Protein AF-0000000075361541 (afdb_homodimer)

Nearest PDB structures (foldseek):
  1qh5-assembly1_B  TM=9.429E-01  e=2.839E-05  Homo sapiens
  8ewo-assembly2_B  TM=9.259E-01  e=8.026E-04  Pseudomonas aeruginosa PAO1
  1xm8-assembly2_B  TM=8.720E-01  e=9.411E-04  Arabidopsis thaliana
  6s0i-assembly1_A  TM=9.172E-01  e=4.769E-02  Escherichia coli K-12
  2qed-assembly1_A  TM=9.175E-01  e=5.591E-02  Salmonella enterica subsp. enterica serovar Typhimurium str. LT2

Structure (mmCIF, N/CA/C/O backbone):
data_AF-0000000075361541-model_v1
#
loop_
_entity.id
_entity.type
_entity.pdbx_description
1 polymer 'Hydroxyacylglutathione hydrolase C-terminal domain-containing protein'
#
loop_
_atom_site.group_PDB
_atom_site.id
_atom_site.type_symbol
_atom_site.label_atom_id
_atom_site.label_alt_id
_atom_site.label_comp_id
_atom_site.label_asym_id
_atom_site.label_entity_id
_atom_site.label_seq_id
_atom_site.pdbx_PDB_ins_code
_atom_site.Cartn_x
_atom_site.Cartn_y
_atom_site.Cartn_z
_atom_site.occupancy
_atom_site.B_iso_or_equiv
_atom_site.auth_seq_id
_atom_site.auth_comp_id
_atom_site.auth_asym_id
_atom_site.auth_atom_id
_atom_site.pdbx_PDB_model_num
ATOM 1 N N . TYR A 1 1 ? -6.121 11.266 4.266 1 70.38 1 TYR A N 1
ATOM 2 C CA . TYR A 1 1 ? -5.469 10.266 3.422 1 70.38 1 TYR A CA 1
ATOM 3 C C . TYR A 1 1 ? -5.551 8.883 4.051 1 70.38 1 TYR A C 1
ATOM 5 O O . TYR A 1 1 ? -6.059 7.945 3.432 1 70.38 1 TYR A O 1
ATOM 13 N N . THR A 1 2 ? -5.176 8.867 5.273 1 81.06 2 THR A N 1
ATOM 14 C CA . THR A 1 2 ? -5.215 7.578 5.949 1 81.06 2 THR A CA 1
ATOM 15 C C . THR A 1 2 ? -6.641 7.031 5.992 1 81.06 2 THR A C 1
ATOM 17 O O . THR A 1 2 ? -6.883 5.887 5.613 1 81.06 2 THR A O 1
ATOM 20 N N . VAL A 1 3 ? -7.535 7.996 6.176 1 87.06 3 VAL A N 1
ATOM 21 C CA . VAL A 1 3 ? -8.93 7.586 6.293 1 87.06 3 VAL A CA 1
ATOM 22 C C . VAL A 1 3 ? -9.438 7.07 4.949 1 87.06 3 VAL A C 1
ATOM 24 O O . VAL A 1 3 ? -10.078 6.02 4.883 1 87.06 3 VAL A O 1
ATOM 27 N N . LYS A 1 4 ? -9.133 7.805 3.91 1 86.56 4 LYS A N 1
ATOM 28 C CA . LYS A 1 4 ? -9.594 7.406 2.584 1 86.56 4 LYS A CA 1
ATOM 29 C C . LYS A 1 4 ? -9.062 6.027 2.209 1 86.56 4 LYS A C 1
ATOM 31 O O . LYS A 1 4 ? -9.789 5.203 1.648 1 86.56 4 LYS A O 1
ATOM 36 N N . ASN A 1 5 ? -7.754 5.773 2.484 1 87 5 ASN A N 1
ATOM 37 C CA . ASN A 1 5 ? -7.172 4.469 2.193 1 87 5 ASN A CA 1
ATOM 38 C C . ASN A 1 5 ? -7.84 3.363 3.004 1 87 5 ASN A C 1
ATOM 40 O O . ASN A 1 5 ? -8.047 2.256 2.502 1 87 5 ASN A O 1
ATOM 44 N N . LEU A 1 6 ? -8.102 3.67 4.191 1 92.5 6 LEU A N 1
ATOM 45 C CA . LEU A 1 6 ? -8.75 2.699 5.07 1 92.5 6 LEU A CA 1
ATOM 46 C C . LEU A 1 6 ? -10.188 2.436 4.625 1 92.5 6 LEU A C 1
ATOM 48 O O . LEU A 1 6 ? -10.664 1.302 4.703 1 92.5 6 LEU A O 1
ATOM 52 N N . LEU A 1 7 ? -10.828 3.48 4.148 1 93.69 7 LEU A N 1
ATOM 53 C CA . LEU A 1 7 ? -12.18 3.307 3.633 1 93.69 7 LEU A CA 1
ATOM 54 C C . LEU A 1 7 ? -12.188 2.393 2.412 1 93.69 7 LEU A C 1
ATOM 56 O O . LEU A 1 7 ? -13.039 1.508 2.297 1 93.69 7 LEU A O 1
ATOM 60 N N . PHE A 1 8 ? -11.32 2.557 1.569 1 94.12 8 PHE A N 1
ATOM 61 C CA . PHE A 1 8 ? -11.203 1.653 0.431 1 94.12 8 PHE A CA 1
ATOM 62 C C . PHE A 1 8 ? -10.953 0.224 0.897 1 94.12 8 PHE A C 1
ATOM 64 O O . PHE A 1 8 ? -11.602 -0.712 0.423 1 94.12 8 PHE A O 1
ATOM 71 N N . ALA A 1 9 ? -9.961 0.117 1.784 1 95.88 9 ALA A N 1
ATOM 72 C CA . ALA A 1 9 ? -9.617 -1.215 2.277 1 95.88 9 ALA A CA 1
ATOM 73 C C . ALA A 1 9 ? -10.844 -1.914 2.857 1 95.88 9 ALA A C 1
ATOM 75 O O . ALA A 1 9 ? -11.016 -3.123 2.686 1 95.88 9 ALA A O 1
ATOM 76 N N . LEU A 1 10 ? -11.688 -1.142 3.449 1 96.44 10 LEU A N 1
ATOM 77 C CA . LEU A 1 10 ? -12.883 -1.701 4.074 1 96.44 10 LEU A CA 1
ATOM 78 C C . LEU A 1 10 ? -13.867 -2.186 3.018 1 96.44 10 LEU A C 1
ATOM 80 O O . LEU A 1 10 ? -14.664 -3.092 3.275 1 96.44 10 LEU A O 1
ATOM 84 N N . THR A 1 11 ? -13.898 -1.588 1.846 1 96.62 11 THR A N 1
ATOM 85 C CA . THR A 1 11 ? -14.758 -2.082 0.776 1 96.62 11 THR A CA 1
ATOM 86 C C . THR A 1 11 ? -14.281 -3.447 0.287 1 96.62 11 THR A C 1
ATOM 88 O O . THR A 1 11 ? -15.078 -4.242 -0.218 1 96.62 11 THR A O 1
ATOM 91 N N . VAL A 1 12 ? -12.984 -3.717 0.442 1 96.94 12 VAL A N 1
ATOM 92 C CA . VAL A 1 12 ? -12.391 -4.98 0.018 1 96.94 12 VAL A CA 1
ATOM 93 C C . VAL A 1 12 ? -12.602 -6.039 1.102 1 96.94 12 VAL A C 1
ATOM 95 O O . VAL A 1 12 ? -12.945 -7.184 0.803 1 96.94 12 VAL A O 1
ATOM 98 N N . GLU A 1 13 ? -12.367 -5.594 2.311 1 97.19 13 GLU A N 1
ATOM 99 C CA . GLU A 1 13 ? -12.508 -6.48 3.461 1 97.19 13 GLU A CA 1
ATOM 100 C C . GLU A 1 13 ? -13.438 -5.883 4.512 1 97.19 13 GLU A C 1
ATOM 102 O O . GLU A 1 13 ? -13.008 -5.57 5.625 1 97.19 13 GLU A O 1
ATOM 107 N N . PRO A 1 14 ? -14.734 -5.863 4.324 1 95.94 14 PRO A N 1
ATOM 108 C CA . PRO A 1 14 ? -15.695 -5.184 5.195 1 95.94 14 PRO A CA 1
ATOM 109 C C . PRO A 1 14 ? -15.742 -5.781 6.602 1 95.94 14 PRO A C 1
ATOM 111 O O . PRO A 1 14 ? -16.078 -5.086 7.562 1 95.94 14 PRO A O 1
ATOM 114 N N . SER A 1 15 ? -15.32 -7.043 6.758 1 95.62 15 SER A N 1
ATOM 115 C CA . SER A 1 15 ? -15.438 -7.715 8.047 1 95.62 15 SER A CA 1
ATOM 116 C C . SER A 1 15 ? -14.109 -7.699 8.805 1 95.62 15 SER A C 1
ATOM 118 O O . SER A 1 15 ? -13.992 -8.297 9.875 1 95.62 15 SER A O 1
ATOM 120 N N . ASN A 1 16 ? -13.148 -7.094 8.219 1 96.5 16 ASN A N 1
ATOM 121 C CA . ASN A 1 16 ? -11.859 -7 8.891 1 96.5 16 ASN A CA 1
ATOM 122 C C . ASN A 1 16 ? -11.922 -6.07 10.102 1 96.5 16 ASN A C 1
ATOM 124 O O . ASN A 1 16 ? -11.906 -4.848 9.945 1 96.5 16 ASN A O 1
ATOM 128 N N . VAL A 1 17 ? -11.836 -6.633 11.289 1 96.31 17 VAL A N 1
ATOM 129 C CA . VAL A 1 17 ? -12.047 -5.91 12.539 1 96.31 17 VAL A CA 1
ATOM 130 C C . VAL A 1 17 ? -10.906 -4.918 12.75 1 96.31 17 VAL A C 1
ATOM 132 O O . VAL A 1 17 ? -11.125 -3.811 13.25 1 96.31 17 VAL A O 1
ATOM 135 N N . LYS A 1 18 ? -9.742 -5.367 12.406 1 95.56 18 LYS A N 1
ATOM 136 C CA . LYS A 1 18 ? -8.594 -4.48 12.562 1 95.56 18 LYS A CA 1
ATOM 137 C C . LYS A 1 18 ? -8.734 -3.24 11.688 1 95.56 18 LYS A C 1
ATOM 139 O O . LYS A 1 18 ? -8.375 -2.137 12.102 1 95.56 18 LYS A O 1
ATOM 144 N N . LEU A 1 19 ? -9.242 -3.4 10.492 1 95.25 19 LEU A N 1
ATOM 145 C CA . LEU A 1 19 ? -9.508 -2.291 9.578 1 95.25 19 LEU A CA 1
ATOM 146 C C . LEU A 1 19 ? -10.547 -1.342 10.164 1 95.25 19 LEU A C 1
ATOM 148 O O . LEU A 1 19 ? -10.383 -0.122 10.109 1 95.25 19 LEU A O 1
ATOM 152 N N . GLN A 1 20 ? -11.578 -1.889 10.719 1 96.75 20 GLN A N 1
ATOM 153 C CA . GLN A 1 20 ? -12.633 -1.083 11.32 1 96.75 20 GLN A CA 1
ATOM 154 C C . GLN A 1 20 ? -12.109 -0.262 12.492 1 96.75 20 GLN A C 1
ATOM 156 O O . GLN A 1 20 ? -12.414 0.925 12.617 1 96.75 20 GLN A O 1
ATOM 161 N N . GLN A 1 21 ? -11.352 -0.894 13.273 1 96.25 21 GLN A N 1
ATOM 162 C CA . GLN A 1 21 ? -10.773 -0.225 14.438 1 96.25 21 GL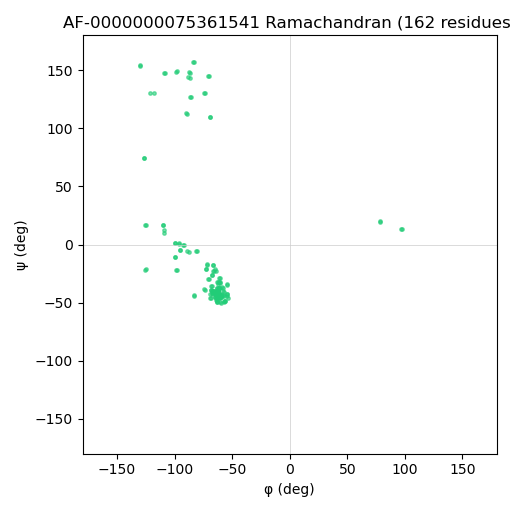N A CA 1
ATOM 163 C C . GLN A 1 21 ? -9.828 0.896 14.008 1 96.25 21 GLN A C 1
ATOM 165 O O . GLN A 1 21 ? -9.859 1.993 14.57 1 96.25 21 GLN A O 1
ATOM 170 N N . LYS A 1 22 ? -9 0.542 13.062 1 94.69 22 LYS A N 1
ATOM 171 C CA . LYS A 1 22 ? -8.047 1.545 12.594 1 94.69 22 LYS A CA 1
ATOM 172 C C . LYS A 1 22 ? -8.766 2.732 11.961 1 94.69 22 LYS A C 1
ATOM 174 O O . LYS A 1 22 ? -8.344 3.877 12.117 1 94.69 22 LYS A O 1
ATOM 179 N N . LEU A 1 23 ? -9.828 2.426 11.258 1 94.56 23 LEU A N 1
ATOM 180 C CA . LEU A 1 23 ? -10.602 3.504 10.648 1 94.56 23 LEU A CA 1
ATOM 181 C C . LEU A 1 23 ? -11.203 4.414 11.711 1 94.56 23 LEU A C 1
ATOM 183 O O . LEU A 1 23 ? -11.133 5.641 11.594 1 94.56 23 LEU A O 1
ATOM 187 N N . ALA A 1 24 ? -11.82 3.814 12.695 1 95.94 24 ALA A N 1
ATOM 188 C CA . ALA A 1 24 ? -12.398 4.59 13.789 1 95.94 24 ALA A CA 1
ATOM 189 C C . ALA A 1 24 ? -11.344 5.473 14.453 1 95.94 24 ALA A C 1
ATOM 191 O O . ALA A 1 24 ? -11.586 6.656 14.703 1 95.94 24 ALA A O 1
ATOM 192 N N . TRP A 1 25 ? -10.227 4.848 14.758 1 95.19 25 TRP A N 1
ATOM 193 C CA . TRP A 1 25 ? -9.109 5.582 15.352 1 95.19 25 TRP A CA 1
ATOM 194 C C . TRP A 1 25 ? -8.688 6.738 14.453 1 95.19 25 TRP A C 1
ATOM 196 O O . TRP A 1 25 ? -8.508 7.863 14.922 1 95.19 25 TRP A O 1
ATOM 206 N N . ALA A 1 26 ? -8.508 6.43 13.203 1 92.69 26 ALA A N 1
ATOM 207 C CA . ALA A 1 26 ? -8.039 7.438 12.25 1 92.69 26 ALA A CA 1
ATOM 208 C C . ALA A 1 26 ? -9.039 8.586 12.133 1 92.69 26 ALA A C 1
ATOM 210 O O . ALA A 1 26 ? -8.641 9.75 12.031 1 92.69 26 ALA A O 1
ATOM 211 N N . GLN A 1 27 ? -10.312 8.289 12.141 1 94.5 27 GLN A N 1
ATOM 212 C CA . GLN A 1 27 ? -11.344 9.312 12.078 1 94.5 27 GLN A CA 1
ATOM 213 C C . GLN A 1 27 ? -11.312 10.203 13.312 1 94.5 27 GLN A C 1
ATOM 215 O O . GLN A 1 27 ? -11.484 11.422 13.211 1 94.5 27 GLN A O 1
ATOM 220 N N . ASN A 1 28 ? -11.117 9.594 14.422 1 95.44 28 ASN A N 1
ATOM 221 C CA . ASN A 1 28 ? -11.016 10.359 15.664 1 95.44 28 ASN A CA 1
ATOM 222 C C . ASN A 1 28 ? -9.805 11.297 15.648 1 95.44 28 ASN A C 1
ATOM 224 O O . ASN A 1 28 ? -9.898 12.438 16.094 1 95.44 28 ASN A O 1
ATOM 228 N N . GLN A 1 29 ? -8.695 10.727 15.289 1 92.25 29 GLN A N 1
ATOM 229 C CA . GLN A 1 29 ? -7.5 11.547 15.172 1 92.25 29 GLN A CA 1
ATOM 230 C C . GLN A 1 29 ? -7.742 12.75 14.266 1 92.25 29 GLN A C 1
ATOM 232 O O . GLN A 1 29 ? -7.363 13.875 14.594 1 92.25 29 GLN A O 1
ATOM 237 N N . ARG A 1 30 ? -8.344 12.516 13.172 1 88.62 30 ARG A N 1
ATOM 238 C CA . ARG A 1 30 ? -8.641 13.578 12.219 1 88.62 30 ARG A CA 1
ATOM 239 C C . ARG A 1 30 ? -9.531 14.641 12.844 1 88.62 30 ARG A C 1
ATOM 241 O O . ARG A 1 30 ? -9.289 15.836 12.672 1 88.62 30 ARG A O 1
ATOM 248 N N . GLN A 1 31 ? -10.492 14.297 13.492 1 91.75 31 GLN A N 1
ATOM 249 C CA . GLN A 1 31 ? -11.406 15.219 14.148 1 91.75 31 GLN A CA 1
ATOM 250 C C . GLN A 1 31 ? -10.688 16.062 15.195 1 91.75 31 GLN A C 1
ATOM 252 O O . GLN A 1 31 ? -11.023 17.234 15.398 1 91.75 31 GLN A O 1
ATOM 257 N N . ALA A 1 32 ? -9.711 15.492 15.805 1 93.56 32 ALA A N 1
ATOM 258 C CA . ALA A 1 32 ? -8.977 16.172 16.875 1 93.56 32 ALA A CA 1
ATOM 259 C C . ALA A 1 32 ? -7.805 16.969 16.297 1 93.56 32 ALA A C 1
ATOM 261 O O . ALA A 1 32 ? -7.051 17.594 17.047 1 93.56 32 ALA A O 1
ATOM 262 N N . GLY A 1 33 ? -7.613 16.812 15.023 1 87.69 33 GLY A N 1
ATOM 263 C CA . GLY A 1 33 ? -6.516 17.516 14.383 1 87.69 33 GLY A CA 1
ATOM 264 C C . GLY A 1 33 ? -5.164 16.875 14.625 1 87.69 33 GLY A C 1
ATOM 265 O O . GLY A 1 33 ? -4.133 17.547 14.555 1 87.69 33 GLY A O 1
ATOM 266 N N . LEU A 1 34 ? -5.188 15.609 14.992 1 86.31 34 LEU A N 1
ATOM 267 C CA . LEU A 1 34 ? -3.965 14.859 15.266 1 86.31 34 LEU A CA 1
ATOM 268 C C . LEU A 1 34 ? -3.562 14.016 14.055 1 86.31 34 LEU A C 1
ATOM 270 O O . LEU A 1 34 ? -4.418 13.602 13.273 1 86.31 34 LEU A O 1
ATOM 274 N N . PRO A 1 35 ? -2.279 13.867 13.953 1 82.31 35 PRO A N 1
ATOM 275 C CA . PRO A 1 35 ? -1.824 13.055 12.828 1 82.31 35 PRO A CA 1
ATOM 276 C C . PRO A 1 35 ? -2.152 11.57 12.992 1 82.31 35 PRO A C 1
ATOM 278 O O . PRO A 1 35 ? -2.258 11.078 14.117 1 82.31 35 PRO A O 1
ATOM 281 N N . THR A 1 36 ? -2.434 10.961 11.938 1 81.44 36 THR A N 1
ATOM 282 C CA . THR A 1 36 ? -2.668 9.523 11.938 1 81.44 36 THR A CA 1
ATOM 283 C C . THR A 1 36 ? -1.4 8.766 11.555 1 81.44 36 THR A C 1
ATOM 285 O O . THR A 1 36 ? -1.413 7.535 11.445 1 81.44 36 THR A O 1
ATOM 288 N N . ILE A 1 37 ? -0.259 9.492 11.289 1 73.56 37 ILE A N 1
ATOM 289 C CA . ILE A 1 37 ? 1.025 8.938 10.875 1 73.56 37 ILE A CA 1
ATOM 290 C C . ILE A 1 37 ? 2.031 9.055 12.016 1 73.56 37 ILE A C 1
ATOM 292 O O . ILE A 1 37 ? 1.865 9.883 12.914 1 73.56 37 ILE A O 1
ATOM 296 N N . PRO A 1 38 ? 2.918 8.109 12.086 1 69.06 38 PRO A N 1
ATOM 297 C CA . PRO A 1 38 ? 3.234 6.992 11.195 1 69.06 38 PRO A CA 1
ATOM 298 C C . PRO A 1 38 ? 2.387 5.754 11.477 1 69.06 38 PRO A C 1
ATOM 300 O O . PRO A 1 38 ? 1.813 5.625 12.562 1 69.06 38 PRO A O 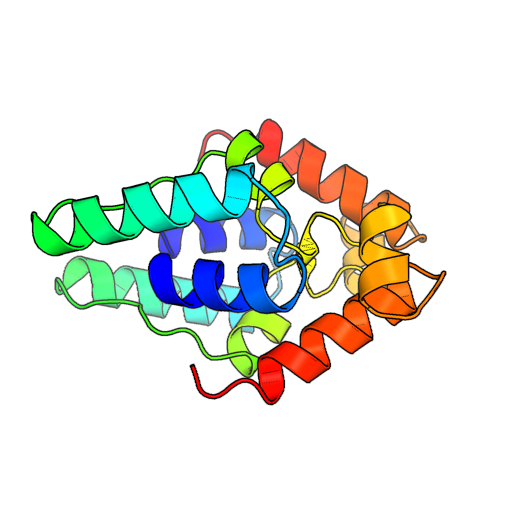1
ATOM 303 N N . SER A 1 39 ? 2.09 4.961 10.367 1 76.62 39 SER A N 1
ATOM 304 C CA . SER A 1 39 ? 1.584 3.605 10.547 1 76.62 39 SER A CA 1
ATOM 305 C C . SER A 1 39 ? 2.725 2.604 10.688 1 76.62 39 SER A C 1
ATOM 307 O O . SER A 1 39 ? 3.814 2.818 10.148 1 76.62 39 SER A O 1
ATOM 309 N N . THR A 1 40 ? 2.521 1.61 11.547 1 81.12 40 THR A N 1
ATOM 310 C CA . THR A 1 40 ? 3.533 0.567 11.672 1 81.12 40 THR A CA 1
ATOM 311 C C . THR A 1 40 ? 3.354 -0.491 10.586 1 81.12 40 THR A C 1
ATOM 313 O O . THR A 1 40 ? 2.275 -0.612 10 1 81.12 40 THR A O 1
ATOM 316 N N . ILE A 1 41 ? 4.426 -1.202 10.281 1 81.75 41 ILE A N 1
ATOM 317 C CA . ILE A 1 41 ? 4.355 -2.289 9.312 1 81.75 41 ILE A CA 1
ATOM 318 C C . ILE A 1 41 ? 3.316 -3.312 9.758 1 81.75 41 ILE A C 1
ATOM 320 O O . ILE A 1 41 ? 2.566 -3.846 8.938 1 81.75 41 ILE A O 1
ATOM 324 N N . GLU A 1 42 ? 3.355 -3.537 11.047 1 87.44 42 GLU A N 1
ATOM 325 C CA . GLU A 1 42 ? 2.402 -4.496 11.602 1 87.44 42 GLU A CA 1
ATOM 326 C C . GLU A 1 42 ? 0.965 -4.086 11.289 1 87.44 42 GLU A C 1
ATOM 328 O O . GLU A 1 42 ? 0.154 -4.914 10.875 1 87.44 42 GLU A O 1
ATOM 333 N N . GLU A 1 43 ? 0.651 -2.865 11.438 1 87.81 43 GLU A N 1
ATOM 334 C CA . GLU A 1 43 ? -0.684 -2.355 11.141 1 87.81 43 GLU A CA 1
ATOM 335 C C . GLU A 1 43 ? -1 -2.475 9.648 1 87.81 43 GLU A C 1
ATOM 337 O O . GLU A 1 43 ? -2.113 -2.846 9.273 1 87.81 43 GLU A O 1
ATOM 342 N N . GLU A 1 44 ? -0.07 -2.098 8.867 1 86.06 44 GLU A N 1
ATOM 343 C CA . GLU A 1 44 ? -0.261 -2.156 7.418 1 86.06 44 GLU A CA 1
ATOM 344 C C . GLU A 1 44 ? -0.506 -3.59 6.953 1 86.06 44 GLU A C 1
ATOM 346 O O . GLU A 1 44 ? -1.32 -3.824 6.059 1 86.06 44 GLU A O 1
ATOM 351 N N . LEU A 1 45 ? 0.178 -4.555 7.574 1 90.38 45 LEU A N 1
ATOM 352 C CA . LEU A 1 45 ? 0.014 -5.961 7.23 1 90.38 45 LEU A CA 1
ATOM 353 C C . LEU A 1 45 ? -1.385 -6.449 7.594 1 90.38 45 LEU A C 1
ATOM 355 O O . LEU A 1 45 ? -1.867 -7.438 7.031 1 90.38 45 LEU A O 1
ATOM 359 N N . GLU A 1 46 ? -2.008 -5.695 8.414 1 93 46 GLU A N 1
ATOM 360 C CA . GLU A 1 46 ? -3.338 -6.102 8.852 1 93 46 GLU A CA 1
ATOM 361 C C . GLU A 1 46 ? -4.426 -5.375 8.07 1 93 46 GLU A C 1
ATOM 363 O O . GLU A 1 46 ? -5.547 -5.871 7.949 1 93 46 GLU A O 1
ATOM 368 N N . THR A 1 47 ? -4.074 -4.266 7.508 1 93.75 47 THR A N 1
ATOM 369 C CA . THR A 1 47 ? -5.168 -3.414 7.051 1 93.75 47 THR A CA 1
ATOM 370 C C . THR A 1 47 ? -5.004 -3.082 5.57 1 93.75 47 THR A C 1
ATOM 372 O O . THR A 1 47 ? -5.965 -2.674 4.914 1 93.75 47 THR A O 1
ATOM 375 N N . ASN A 1 48 ? -3.883 -3.176 5.004 1 92.94 48 ASN A N 1
ATOM 376 C CA . ASN A 1 48 ? -3.631 -2.83 3.609 1 92.94 48 ASN A CA 1
ATOM 377 C C . ASN A 1 48 ? -3.848 -4.027 2.688 1 92.94 48 ASN A C 1
ATOM 379 O O . ASN A 1 48 ? -3.029 -4.945 2.654 1 92.94 48 ASN A O 1
ATOM 383 N N . PRO A 1 49 ? -4.828 -3.965 1.866 1 96.31 49 PRO A N 1
ATOM 384 C CA . PRO A 1 49 ? -5.152 -5.152 1.074 1 96.31 49 PRO A CA 1
ATOM 385 C C . PRO A 1 49 ? -4.059 -5.516 0.074 1 96.31 49 PRO A C 1
ATOM 387 O O . PRO A 1 49 ? -3.895 -6.688 -0.272 1 96.31 49 PRO A O 1
ATOM 390 N N . PHE A 1 50 ? -3.205 -4.582 -0.342 1 95.38 50 PHE A N 1
ATOM 391 C CA . PHE A 1 50 ? -2.137 -4.855 -1.295 1 95.38 50 PHE A CA 1
ATOM 392 C C . PHE A 1 50 ? -1.022 -5.664 -0.643 1 95.38 50 PHE A C 1
ATOM 394 O O . PHE A 1 50 ? -0.272 -6.363 -1.328 1 95.38 50 PHE A O 1
ATOM 401 N N . MET A 1 51 ? -0.993 -5.578 0.691 1 94.44 51 MET A N 1
ATOM 402 C CA . MET A 1 51 ? 0.035 -6.309 1.43 1 94.44 51 MET A CA 1
ATOM 403 C C . MET A 1 51 ? -0.466 -7.688 1.841 1 94.44 51 MET A C 1
ATOM 405 O O . MET A 1 51 ? 0.284 -8.477 2.414 1 94.44 51 MET A O 1
ATOM 409 N N . ARG A 1 52 ? -1.778 -7.938 1.439 1 95.44 52 ARG A N 1
ATOM 410 C CA . ARG A 1 52 ? -2.418 -9.141 1.966 1 95.44 52 ARG A CA 1
ATOM 411 C C . ARG A 1 52 ? -2.945 -10.016 0.836 1 95.44 52 ARG A C 1
ATOM 413 O O . ARG A 1 52 ? -3.725 -10.938 1.074 1 95.44 52 ARG A O 1
ATOM 420 N N . VAL A 1 53 ? -2.512 -9.82 -0.343 1 96.38 53 VAL A N 1
ATOM 421 C CA . VAL A 1 53 ? -3.086 -10.477 -1.513 1 96.38 53 VAL A CA 1
ATOM 422 C C . VAL A 1 53 ? -2.709 -11.953 -1.514 1 96.38 53 VAL A C 1
ATOM 424 O O . VAL A 1 53 ? -3.309 -12.758 -2.234 1 96.38 53 VAL A O 1
ATOM 427 N N . ASP A 1 54 ? -1.695 -12.297 -0.723 1 95.88 54 ASP A N 1
ATOM 428 C CA . ASP A 1 54 ? -1.265 -13.695 -0.661 1 95.88 54 ASP A CA 1
ATOM 429 C C . ASP A 1 54 ? -2.156 -14.5 0.279 1 95.88 54 ASP A C 1
ATOM 431 O O . ASP A 1 54 ? -2.061 -15.734 0.329 1 95.88 54 ASP A O 1
ATOM 435 N N . LEU A 1 55 ? -3.057 -13.906 0.955 1 95.56 55 LEU A N 1
ATOM 436 C CA . LEU A 1 55 ? -3.945 -14.594 1.886 1 95.56 55 LEU A CA 1
ATOM 437 C C . LEU A 1 55 ? -5.168 -15.148 1.163 1 95.56 55 LEU A C 1
ATOM 439 O O . LEU A 1 55 ? -5.902 -14.406 0.511 1 95.56 55 LEU A O 1
ATOM 443 N N . PRO A 1 56 ? -5.434 -16.422 1.33 1 96.06 56 PRO A N 1
ATOM 444 C CA . PRO A 1 56 ? -6.574 -17.031 0.645 1 96.06 56 PRO A CA 1
ATOM 445 C C . PRO A 1 56 ? -7.898 -16.344 0.988 1 96.06 56 PRO A C 1
ATOM 447 O O . PRO A 1 56 ? -8.781 -16.234 0.133 1 96.06 56 PRO A O 1
ATOM 450 N N . GLU A 1 57 ? -8.047 -15.938 2.201 1 95.75 57 GLU A N 1
ATOM 451 C CA . GLU A 1 57 ? -9.289 -15.297 2.625 1 95.75 57 GLU A CA 1
ATOM 452 C C . GLU A 1 57 ? -9.555 -14.023 1.828 1 95.75 57 GLU A C 1
ATOM 454 O O . GLU A 1 57 ? -10.688 -13.758 1.427 1 95.75 57 GLU A O 1
ATOM 459 N N . LEU A 1 58 ? -8.539 -13.242 1.631 1 96.69 58 LEU A N 1
ATOM 460 C CA . LEU A 1 58 ? -8.688 -12.016 0.85 1 96.69 58 LEU A CA 1
ATOM 461 C C . LEU A 1 58 ? -8.938 -1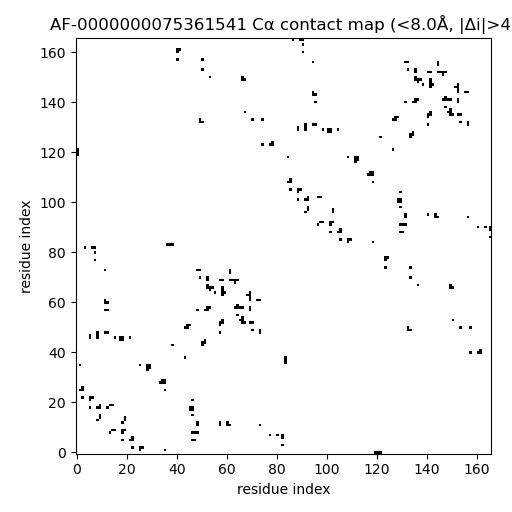2.336 -0.62 1 96.69 58 LEU A C 1
ATOM 463 O O . LEU A 1 58 ? -9.75 -11.68 -1.273 1 96.69 58 LEU A O 1
ATOM 467 N N . GLN A 1 59 ? -8.172 -13.328 -1.121 1 97 59 GLN A N 1
ATOM 468 C CA . GLN A 1 59 ? -8.359 -13.758 -2.506 1 97 59 GLN A CA 1
ATOM 469 C C . GLN A 1 59 ? -9.812 -14.133 -2.775 1 97 59 GLN A C 1
ATOM 471 O O . GLN A 1 59 ? -10.406 -13.688 -3.76 1 97 59 GLN A O 1
ATOM 476 N N . LYS A 1 60 ? -10.344 -14.805 -1.872 1 96.38 60 LYS A N 1
ATOM 477 C CA . LYS A 1 60 ? -11.734 -15.234 -2.014 1 96.38 60 LYS A CA 1
ATOM 478 C C . LYS A 1 60 ? -12.68 -14.039 -2.004 1 96.38 60 LYS A C 1
ATOM 480 O O . LYS A 1 60 ? -13.656 -14 -2.764 1 96.38 60 LYS A O 1
ATOM 485 N N . LEU A 1 61 ? -12.406 -13.133 -1.173 1 96.5 61 LEU A N 1
ATOM 486 C CA . LEU A 1 61 ? -13.242 -11.953 -1.045 1 96.5 61 LEU A CA 1
ATOM 487 C C . LEU A 1 61 ? -13.289 -11.172 -2.355 1 96.5 61 LEU A C 1
ATOM 489 O O . LEU A 1 61 ? -14.305 -10.562 -2.689 1 96.5 61 LEU A O 1
ATOM 493 N N . VAL A 1 62 ? -12.203 -11.211 -3.064 1 96.75 62 VAL A N 1
ATOM 494 C CA . VAL A 1 62 ? -12.148 -10.43 -4.297 1 96.75 62 VAL A CA 1
ATOM 495 C C . VAL A 1 62 ? -12.523 -11.312 -5.484 1 96.75 62 VAL A C 1
ATOM 497 O O . VAL A 1 62 ? -12.586 -10.836 -6.621 1 96.75 62 VAL A O 1
ATOM 500 N N . GLY A 1 63 ? -12.727 -12.609 -5.25 1 96.31 63 GLY A N 1
ATOM 501 C CA . GLY A 1 63 ? -13.297 -13.5 -6.246 1 96.31 63 GLY A CA 1
ATOM 502 C C . GLY A 1 63 ? -12.25 -14.273 -7.027 1 96.31 63 GLY A C 1
ATOM 503 O O . GLY A 1 63 ? -12.523 -14.75 -8.133 1 96.31 63 GLY A O 1
ATOM 504 N N . PHE A 1 64 ? -11.016 -14.273 -6.551 1 96.56 64 PHE A N 1
ATOM 505 C CA . PHE A 1 64 ? -9.93 -14.984 -7.23 1 96.56 64 PHE A CA 1
ATOM 506 C C . PHE A 1 64 ? -9.164 -15.859 -6.254 1 96.56 64 PHE A C 1
ATOM 508 O O . PHE A 1 64 ? -9.109 -15.57 -5.059 1 96.56 64 PHE A O 1
ATOM 515 N N . ASN A 1 65 ? -8.555 -16.922 -6.793 1 94.94 65 ASN A N 1
ATOM 516 C CA . ASN A 1 65 ? -7.738 -17.812 -5.969 1 94.94 65 ASN A CA 1
ATOM 517 C C . ASN A 1 65 ? -6.254 -17.656 -6.285 1 94.94 65 ASN A C 1
ATOM 519 O O . ASN A 1 65 ? -5.426 -18.422 -5.793 1 94.94 65 ASN A O 1
ATOM 523 N N . ASP A 1 66 ? -5.902 -16.672 -7.043 1 95.94 66 ASP A N 1
ATOM 524 C CA . ASP A 1 66 ? -4.527 -16.344 -7.422 1 95.94 66 ASP A CA 1
ATOM 525 C C . ASP A 1 66 ? -4.125 -14.969 -6.918 1 95.94 66 ASP A C 1
ATOM 527 O O . ASP A 1 66 ? -4.836 -13.984 -7.152 1 95.94 66 ASP A O 1
ATOM 531 N N . PRO A 1 67 ? -3.01 -14.898 -6.285 1 96.12 67 PRO A N 1
ATOM 532 C CA . PRO A 1 67 ? -2.605 -13.625 -5.676 1 96.12 67 PRO A CA 1
ATOM 533 C C . PRO A 1 67 ? -2.404 -12.516 -6.707 1 96.12 67 PRO A C 1
ATOM 535 O O . PRO A 1 67 ? -2.666 -11.344 -6.418 1 96.12 67 PRO A O 1
ATOM 538 N N . ILE A 1 68 ? -1.972 -12.906 -7.887 1 96.06 68 ILE A N 1
ATOM 539 C CA . ILE A 1 68 ? -1.736 -11.898 -8.922 1 96.06 68 ILE A CA 1
ATOM 540 C C . ILE A 1 68 ? -3.072 -11.391 -9.461 1 96.06 68 ILE A C 1
ATOM 542 O O . ILE A 1 68 ? -3.238 -10.195 -9.695 1 96.06 68 ILE A O 1
ATOM 546 N N . GLU A 1 69 ? -3.977 -12.273 -9.602 1 97.06 69 GLU A N 1
ATOM 547 C CA . GLU A 1 69 ? -5.316 -11.875 -10.023 1 97.06 69 GLU A CA 1
ATOM 548 C C . GLU A 1 69 ? -6.008 -11.047 -8.945 1 97.06 69 GLU A C 1
ATOM 550 O O . GLU A 1 69 ? -6.711 -10.078 -9.258 1 97.06 69 GLU A O 1
ATOM 555 N N . ALA A 1 70 ? -5.797 -11.461 -7.719 1 97.31 70 ALA A N 1
ATOM 556 C CA . ALA A 1 70 ? -6.34 -10.68 -6.609 1 97.31 70 ALA A CA 1
ATOM 557 C C . ALA A 1 70 ? -5.773 -9.266 -6.609 1 97.31 70 ALA A C 1
ATOM 559 O O . ALA A 1 70 ? -6.52 -8.289 -6.453 1 97.31 70 ALA A O 1
ATOM 560 N N . LEU A 1 71 ? -4.445 -9.164 -6.844 1 96.88 71 LEU A N 1
ATOM 561 C CA . LEU A 1 71 ? -3.807 -7.852 -6.898 1 96.88 71 LEU A CA 1
ATOM 562 C C . LEU A 1 71 ? -4.414 -7 -8.008 1 96.88 71 LEU A C 1
ATOM 564 O O . LEU A 1 71 ? -4.773 -5.844 -7.777 1 96.88 71 LEU A O 1
ATOM 568 N N . ARG A 1 72 ? -4.633 -7.551 -9.109 1 96.31 72 ARG A N 1
ATOM 569 C CA . ARG A 1 72 ? -5.18 -6.832 -10.258 1 96.31 72 ARG A CA 1
ATOM 570 C C . ARG A 1 72 ? -6.609 -6.379 -9.984 1 96.31 72 ARG A C 1
ATOM 572 O O . ARG A 1 72 ? -6.992 -5.266 -10.352 1 96.31 72 ARG A O 1
ATOM 579 N N . GLU A 1 73 ? -7.305 -7.242 -9.383 1 97.38 73 GLU A N 1
ATOM 580 C CA . GLU A 1 73 ? -8.688 -6.91 -9.07 1 97.38 73 GLU A CA 1
ATOM 581 C C . GLU A 1 73 ? -8.773 -5.785 -8.047 1 97.38 73 GLU A C 1
ATOM 583 O O . GLU A 1 73 ? -9.586 -4.871 -8.18 1 97.38 73 GLU A O 1
ATOM 588 N N . ILE A 1 74 ? -7.949 -5.816 -7.039 1 96.75 74 ILE A N 1
ATOM 589 C CA . ILE A 1 74 ? -7.938 -4.773 -6.023 1 96.75 74 ILE A CA 1
ATOM 590 C C . ILE A 1 74 ? -7.527 -3.443 -6.652 1 96.75 74 ILE A C 1
ATOM 592 O O . ILE A 1 74 ? -8.109 -2.4 -6.3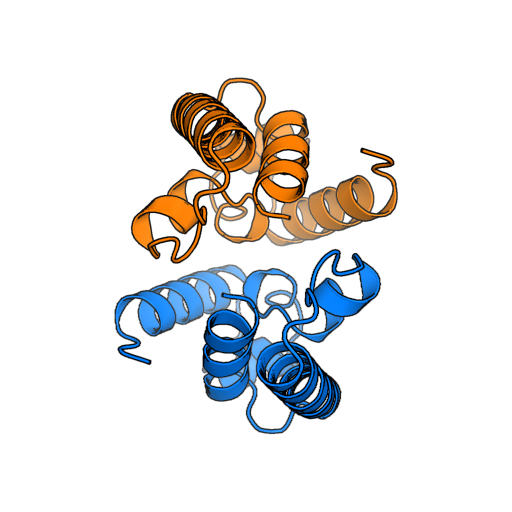52 1 96.75 74 ILE A O 1
ATOM 596 N N . ARG A 1 75 ? -6.551 -3.457 -7.57 1 95.19 75 ARG A N 1
ATOM 597 C CA . ARG A 1 75 ? -6.156 -2.25 -8.289 1 95.19 75 ARG A CA 1
ATOM 598 C C . ARG A 1 75 ? -7.328 -1.671 -9.078 1 95.19 75 ARG A C 1
ATOM 600 O O . ARG A 1 75 ? -7.562 -0.461 -9.047 1 95.19 75 ARG A O 1
ATOM 607 N N . LYS A 1 76 ? -7.988 -2.555 -9.734 1 95.44 76 LYS A N 1
ATOM 608 C CA . LYS A 1 76 ? -9.141 -2.141 -10.523 1 95.44 76 LYS A CA 1
ATOM 609 C C . LYS A 1 76 ? -10.219 -1.505 -9.648 1 95.44 76 LYS A C 1
ATOM 611 O O . LYS A 1 76 ? -10.781 -0.465 -10 1 95.44 76 LYS A O 1
ATOM 616 N N . ARG A 1 77 ? -10.508 -2.119 -8.562 1 95.38 77 ARG A N 1
ATOM 617 C CA . ARG A 1 77 ? -11.5 -1.588 -7.637 1 95.38 77 ARG A CA 1
ATOM 618 C C . ARG A 1 77 ? -11.078 -0.218 -7.113 1 95.38 77 ARG A C 1
ATOM 620 O O . ARG A 1 77 ? -11.906 0.688 -6.992 1 95.38 77 ARG A O 1
ATOM 627 N N . LYS A 1 78 ? -9.828 -0.177 -6.832 1 93.75 78 LYS A N 1
ATOM 628 C CA . LYS A 1 78 ? -9.336 1.101 -6.328 1 93.75 78 LYS A CA 1
ATOM 629 C C . LYS A 1 78 ? -9.43 2.188 -7.395 1 93.75 78 LYS A C 1
ATOM 631 O O . LYS A 1 78 ? -9.805 3.324 -7.098 1 93.75 78 LYS A O 1
ATOM 636 N N . ASP A 1 79 ? -9.125 1.858 -8.578 1 92.5 79 ASP A N 1
ATOM 637 C CA . ASP A 1 79 ? -9.195 2.795 -9.695 1 92.5 79 ASP A CA 1
ATOM 638 C C . ASP A 1 79 ? -10.625 3.287 -9.906 1 92.5 79 ASP A C 1
ATOM 640 O O . ASP A 1 79 ? -10.844 4.426 -10.328 1 92.5 79 ASP A O 1
ATOM 644 N N . ASN A 1 80 ? -11.57 2.518 -9.57 1 92.69 80 ASN A N 1
ATOM 645 C CA . ASN A 1 80 ? -12.977 2.84 -9.812 1 92.69 80 ASN A CA 1
ATOM 646 C C . ASN A 1 80 ? -13.648 3.395 -8.562 1 92.69 80 ASN A C 1
ATOM 648 O O . ASN A 1 80 ? -14.797 3.842 -8.609 1 92.69 80 ASN A O 1
ATOM 652 N N . TRP A 1 81 ? -12.922 3.246 -7.555 1 90.56 81 TRP A N 1
ATOM 653 C CA . TRP A 1 81 ? -13.484 3.676 -6.281 1 90.56 81 TRP A CA 1
ATOM 654 C C . TRP A 1 81 ? -13.508 5.195 -6.184 1 90.56 81 TRP A C 1
ATOM 656 O O . TRP A 1 81 ? -12.508 5.859 -6.449 1 90.56 81 TRP A O 1
ATOM 666 N N . ARG A 1 82 ? -14.68 5.969 -5.797 1 79.12 82 ARG A N 1
ATOM 667 C CA . ARG A 1 82 ? -14.914 7.41 -5.758 1 79.12 82 ARG A CA 1
ATOM 668 C C . ARG A 1 82 ? -15.023 7.91 -4.32 1 79.12 82 ARG A C 1
ATOM 670 O O . ARG A 1 82 ? -15.656 8.938 -4.059 1 79.12 82 ARG A O 1
ATOM 677 N N . GLY A 1 83 ? -14.539 7.035 -3.391 1 74.25 83 GLY A N 1
ATOM 678 C CA . GLY A 1 83 ? -14.688 7.496 -2.02 1 74.25 83 GLY A CA 1
ATOM 679 C C . GLY A 1 83 ? -13.805 8.688 -1.69 1 74.25 83 GLY A C 1
ATOM 680 O O . GLY A 1 83 ? -12.938 9.055 -2.479 1 74.25 83 GLY A O 1
ATOM 681 N N . TYR B 1 1 ? 4.695 11.078 6.5 1 70.12 1 TYR B N 1
ATOM 682 C CA . TYR B 1 1 ? 4.219 9.727 6.203 1 70.12 1 TYR B CA 1
ATOM 683 C C . TYR B 1 1 ? 4.438 9.383 4.734 1 70.12 1 TYR B C 1
ATOM 685 O O . TYR B 1 1 ? 5.117 8.406 4.418 1 70.12 1 TYR B O 1
ATOM 693 N N . THR B 1 2 ? 3.971 10.281 3.945 1 80.88 2 THR B N 1
ATOM 694 C CA . THR B 1 2 ? 4.141 10.031 2.518 1 80.88 2 THR B CA 1
ATOM 695 C C . THR B 1 2 ? 5.621 9.922 2.16 1 80.88 2 THR B C 1
ATOM 697 O O . THR B 1 2 ? 6.039 8.961 1.517 1 80.88 2 THR B O 1
ATOM 700 N N . VAL B 1 3 ? 6.359 10.773 2.846 1 87.06 3 VAL B N 1
ATOM 701 C CA . VAL B 1 3 ? 7.785 10.805 2.545 1 87.06 3 VAL B CA 1
ATOM 702 C C . VAL B 1 3 ? 8.445 9.508 3.008 1 87.06 3 VAL B C 1
ATOM 704 O O . VAL B 1 3 ? 9.227 8.906 2.273 1 87.06 3 VAL B O 1
ATOM 707 N N . LYS B 1 4 ? 8.117 9.109 4.211 1 86.56 4 LYS B N 1
ATOM 708 C CA . LYS B 1 4 ? 8.711 7.891 4.754 1 86.56 4 LYS B CA 1
ATOM 709 C C . LYS B 1 4 ? 8.398 6.684 3.875 1 86.56 4 LYS B C 1
ATOM 711 O O . LYS B 1 4 ? 9.266 5.848 3.627 1 86.56 4 LYS B O 1
ATOM 716 N N . ASN B 1 5 ? 7.129 6.562 3.426 1 87 5 ASN B N 1
ATOM 717 C CA . ASN B 1 5 ? 6.746 5.461 2.551 1 87 5 ASN B CA 1
ATOM 718 C C . ASN B 1 5 ? 7.5 5.512 1.224 1 87 5 ASN B C 1
ATOM 720 O O . ASN B 1 5 ? 7.887 4.477 0.683 1 87 5 ASN B O 1
ATOM 724 N N . LEU B 1 6 ? 7.633 6.66 0.739 1 92.5 6 LEU B N 1
ATOM 725 C CA . LEU B 1 6 ? 8.344 6.844 -0.523 1 92.5 6 LEU B CA 1
ATOM 726 C C . LEU B 1 6 ? 9.828 6.531 -0.363 1 92.5 6 LEU B C 1
ATOM 728 O O . LEU B 1 6 ? 10.445 5.965 -1.267 1 92.5 6 LEU B O 1
ATOM 732 N N . LEU B 1 7 ? 10.359 6.879 0.792 1 93.69 7 LEU B N 1
ATOM 733 C CA . LEU B 1 7 ? 11.758 6.555 1.061 1 93.69 7 LEU B CA 1
ATOM 734 C C . LEU B 1 7 ? 11.969 5.043 1.103 1 93.69 7 LEU B C 1
ATOM 736 O O . LEU B 1 7 ? 12.93 4.531 0.534 1 93.69 7 LEU B O 1
ATOM 740 N N . PHE B 1 8 ? 11.141 4.375 1.701 1 94.06 8 PHE B N 1
ATOM 741 C CA . PHE B 1 8 ? 11.227 2.918 1.696 1 94.06 8 PHE B CA 1
ATOM 742 C C . PHE B 1 8 ? 11.133 2.375 0.275 1 94.06 8 PHE B C 1
ATOM 744 O O . PHE B 1 8 ? 11.93 1.521 -0.121 1 94.06 8 PHE B O 1
ATOM 751 N N . ALA B 1 9 ? 10.109 2.861 -0.425 1 95.88 9 ALA B N 1
ATOM 752 C CA . ALA B 1 9 ? 9.914 2.389 -1.793 1 95.88 9 ALA B CA 1
ATOM 753 C C . ALA B 1 9 ? 11.188 2.582 -2.623 1 95.88 9 ALA B C 1
ATOM 755 O O . ALA B 1 9 ? 11.531 1.735 -3.449 1 95.88 9 ALA B O 1
ATOM 756 N N . LEU B 1 10 ? 11.867 3.629 -2.338 1 96.44 10 LEU B N 1
ATOM 757 C CA . LEU B 1 10 ? 13.078 3.939 -3.086 1 96.44 10 LEU B CA 1
ATOM 758 C C . LEU B 1 10 ? 14.195 2.953 -2.748 1 96.44 10 LEU B C 1
ATOM 760 O O . LEU B 1 10 ? 15.078 2.707 -3.568 1 96.44 10 LEU B O 1
ATOM 764 N N . THR B 1 11 ? 14.219 2.406 -1.541 1 96.62 11 THR B N 1
ATOM 765 C CA . THR B 1 11 ? 15.211 1.389 -1.208 1 96.62 11 THR B CA 1
ATOM 766 C C . THR B 1 11 ? 14.953 0.109 -2 1 96.62 11 THR B C 1
ATOM 768 O O . THR B 1 11 ? 15.883 -0.66 -2.258 1 96.62 11 THR B O 1
ATOM 771 N N . VAL B 1 12 ? 13.695 -0.109 -2.387 1 96.88 12 VAL B N 1
ATOM 772 C CA . VAL B 1 12 ? 13.312 -1.294 -3.146 1 96.88 12 VAL B CA 1
ATOM 773 C C . VAL B 1 12 ? 13.586 -1.067 -4.629 1 96.88 12 VAL B C 1
ATOM 775 O O . VAL B 1 12 ? 14.102 -1.956 -5.316 1 96.88 12 VAL B O 1
ATOM 778 N N . GLU B 1 13 ? 13.219 0.119 -5.051 1 97.12 13 GLU B N 1
ATOM 779 C CA . GLU B 1 13 ? 13.398 0.49 -6.449 1 97.12 13 GLU B CA 1
ATOM 780 C C . GLU B 1 13 ? 14.172 1.8 -6.582 1 97.12 13 GLU B C 1
ATOM 782 O O . GLU B 1 13 ? 13.633 2.801 -7.059 1 97.12 13 GLU B O 1
ATOM 787 N N . PRO B 1 14 ? 15.453 1.838 -6.363 1 95.94 14 PRO B N 1
ATOM 788 C CA . PRO B 1 14 ? 16.25 3.062 -6.316 1 95.94 14 PRO B CA 1
ATOM 789 C C . PRO B 1 14 ? 16.297 3.799 -7.656 1 95.94 14 PRO B C 1
ATOM 791 O O . PRO B 1 14 ? 16.469 5.02 -7.688 1 95.94 14 PRO B O 1
ATOM 794 N N . SER B 1 15 ? 16.031 3.105 -8.773 1 95.69 15 SER B N 1
ATOM 795 C CA . SER B 1 15 ? 16.156 3.715 -10.094 1 95.69 15 SER B CA 1
ATOM 796 C C . SER B 1 15 ? 14.789 4.141 -10.633 1 95.69 15 SER B C 1
ATOM 798 O O . SER B 1 15 ? 14.68 4.594 -11.773 1 95.69 15 SER B O 1
ATOM 800 N N . ASN B 1 16 ? 13.789 3.922 -9.852 1 96.56 16 ASN B N 1
ATOM 801 C CA . ASN B 1 16 ? 12.461 4.332 -10.273 1 96.56 16 ASN B CA 1
ATOM 802 C C . ASN 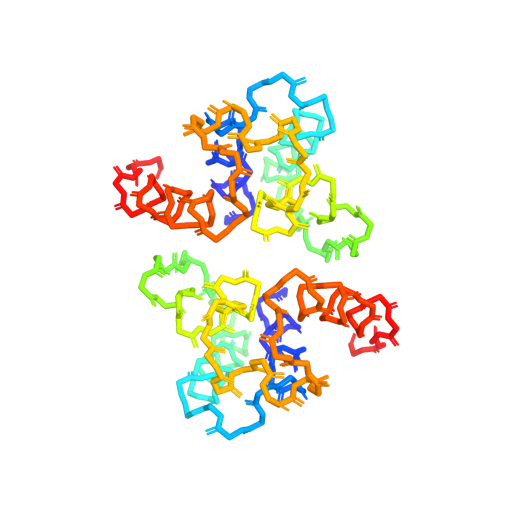B 1 16 ? 12.32 5.852 -10.289 1 96.56 16 ASN B C 1
ATOM 804 O O . ASN B 1 16 ? 12.141 6.477 -9.242 1 96.56 16 ASN B O 1
ATOM 808 N N . VAL B 1 17 ? 12.227 6.422 -11.492 1 96.38 17 VAL B N 1
ATOM 809 C CA . VAL B 1 17 ? 12.258 7.867 -11.688 1 96.38 17 VAL B CA 1
ATOM 810 C C . VAL B 1 17 ? 10.984 8.492 -11.117 1 96.38 17 VAL B C 1
ATOM 812 O O . VAL B 1 17 ? 11.023 9.586 -10.547 1 96.38 17 VAL B O 1
ATOM 815 N N . LYS B 1 18 ? 9.922 7.797 -11.328 1 95.56 18 LYS B N 1
ATOM 816 C CA . LYS B 1 18 ? 8.656 8.305 -10.805 1 95.56 18 LYS B CA 1
ATOM 817 C C . LYS B 1 18 ? 8.688 8.391 -9.281 1 95.56 18 LYS B C 1
ATOM 819 O O . LYS B 1 18 ? 8.156 9.336 -8.695 1 95.56 18 LYS B O 1
ATOM 824 N N . LEU B 1 19 ? 9.289 7.426 -8.633 1 95.31 19 LEU B N 1
ATOM 825 C CA . LEU B 1 19 ? 9.461 7.422 -7.184 1 95.31 19 LEU B CA 1
ATOM 826 C C . LEU B 1 19 ? 10.328 8.594 -6.734 1 95.31 19 LEU B C 1
ATOM 828 O O . LEU B 1 19 ? 10 9.273 -5.758 1 95.31 19 LEU B O 1
ATOM 832 N N . GLN B 1 20 ? 11.383 8.836 -7.441 1 96.81 20 GLN B N 1
ATOM 833 C CA . GLN B 1 20 ? 12.289 9.938 -7.113 1 96.81 20 GLN B CA 1
ATOM 834 C C . GLN B 1 20 ? 11.578 11.281 -7.23 1 96.81 20 GLN B C 1
ATOM 836 O O . GLN B 1 20 ? 11.719 12.141 -6.359 1 96.81 20 GLN B O 1
ATOM 841 N N . GLN B 1 21 ? 10.867 11.414 -8.266 1 96.31 21 GLN B N 1
ATOM 842 C CA . GLN B 1 21 ? 10.133 12.648 -8.5 1 96.31 21 GLN B CA 1
ATOM 843 C C . GLN B 1 21 ? 9.078 12.875 -7.418 1 96.31 21 GLN B C 1
ATOM 845 O O . GLN B 1 21 ? 8.93 13.984 -6.906 1 96.31 21 GLN B O 1
ATOM 850 N N . LYS B 1 22 ? 8.359 11.812 -7.16 1 94.75 22 LYS B N 1
ATOM 851 C CA . LYS B 1 22 ? 7.316 11.93 -6.145 1 94.75 22 LYS B CA 1
ATOM 852 C C . LYS B 1 22 ? 7.914 12.25 -4.777 1 94.75 22 LYS B C 1
ATOM 854 O O . LYS B 1 22 ? 7.328 13.016 -4.004 1 94.75 22 LYS B O 1
ATOM 859 N N . LEU B 1 23 ? 9.047 11.656 -4.52 1 94.62 23 LEU B N 1
ATOM 860 C CA . LEU B 1 23 ? 9.703 11.938 -3.248 1 94.62 23 LEU B CA 1
ATOM 861 C C . LEU B 1 23 ? 10.117 13.398 -3.156 1 94.62 23 LEU B C 1
ATOM 863 O O . LEU B 1 23 ? 9.891 14.047 -2.133 1 94.62 23 LEU B O 1
ATOM 867 N N . ALA B 1 24 ? 10.742 13.891 -4.195 1 95.94 24 ALA B N 1
ATOM 868 C CA . ALA B 1 24 ? 11.141 15.297 -4.23 1 95.94 24 ALA B CA 1
ATOM 869 C C . ALA B 1 24 ? 9.945 16.219 -4.02 1 95.94 24 ALA B C 1
ATOM 871 O O . ALA B 1 24 ? 10.008 17.156 -3.232 1 95.94 24 ALA B O 1
ATOM 872 N N . TRP B 1 25 ? 8.891 15.922 -4.777 1 95.31 25 TRP B N 1
ATOM 873 C CA . TRP B 1 25 ? 7.656 16.688 -4.645 1 95.31 25 TRP B CA 1
ATOM 874 C C . TRP B 1 25 ? 7.137 16.641 -3.211 1 95.31 25 TRP B C 1
ATOM 876 O O . TRP B 1 25 ? 6.781 17.672 -2.635 1 95.31 25 TRP B O 1
ATOM 886 N N . ALA B 1 26 ? 7.082 15.445 -2.678 1 92.69 26 ALA B N 1
ATOM 887 C CA . ALA B 1 26 ? 6.547 15.258 -1.332 1 92.69 26 ALA B CA 1
ATOM 888 C C . ALA B 1 26 ? 7.391 16 -0.299 1 92.69 26 ALA B C 1
ATOM 890 O O . ALA B 1 26 ? 6.852 16.578 0.65 1 92.69 26 ALA B O 1
ATOM 891 N N . GLN B 1 27 ? 8.695 15.992 -0.457 1 94.56 27 GLN B N 1
ATOM 892 C CA . GLN B 1 27 ? 9.586 16.703 0.456 1 94.56 27 GLN B CA 1
ATOM 893 C C . GLN B 1 27 ? 9.359 18.203 0.381 1 94.56 27 GLN B C 1
ATOM 895 O O . GLN B 1 27 ? 9.367 18.891 1.405 1 94.56 27 GLN B O 1
ATOM 900 N N . ASN B 1 28 ? 9.172 18.688 -0.797 1 95.44 28 ASN B N 1
ATOM 901 C CA . ASN B 1 28 ? 8.891 20.109 -0.978 1 95.44 28 ASN B CA 1
ATOM 902 C C . ASN B 1 28 ? 7.574 20.5 -0.315 1 95.44 28 ASN B C 1
ATOM 904 O O . ASN B 1 28 ? 7.484 21.562 0.312 1 95.44 28 ASN B O 1
ATOM 908 N N . GLN B 1 29 ? 6.566 19.719 -0.606 1 92.25 29 GLN B N 1
ATOM 909 C CA . GLN B 1 29 ? 5.281 19.984 0.033 1 92.25 29 GLN B CA 1
ATOM 910 C C . GLN B 1 29 ? 5.422 20.031 1.552 1 92.25 29 GLN B C 1
ATOM 912 O O . GLN B 1 29 ? 4.875 20.922 2.201 1 92.25 29 GLN B O 1
ATOM 917 N N . ARG B 1 30 ? 6.125 19.125 2.088 1 88.62 30 ARG B N 1
ATOM 918 C CA . ARG B 1 30 ? 6.344 19.062 3.529 1 88.62 30 ARG B CA 1
ATOM 919 C C . ARG B 1 30 ? 7.043 20.312 4.027 1 88.62 30 ARG B C 1
ATOM 921 O O . ARG B 1 30 ? 6.656 20.891 5.055 1 88.62 30 ARG B O 1
ATOM 928 N N . GLN B 1 31 ? 7.98 20.734 3.416 1 91.81 31 GLN B N 1
ATOM 929 C CA . GLN B 1 31 ? 8.727 21.922 3.783 1 91.81 31 GLN B CA 1
ATOM 930 C C . GLN B 1 31 ? 7.836 23.156 3.748 1 91.81 31 GLN B C 1
ATOM 932 O O . GLN B 1 31 ? 8 24.078 4.555 1 91.81 31 GLN B O 1
ATOM 937 N N . ALA B 1 32 ? 6.922 23.172 2.857 1 93.56 32 ALA B N 1
ATOM 938 C CA . ALA B 1 32 ? 6.031 24.312 2.68 1 93.56 32 ALA B CA 1
ATOM 939 C C . ALA B 1 32 ? 4.805 24.203 3.582 1 93.56 32 ALA B C 1
ATOM 941 O O . ALA B 1 32 ? 3.932 25.062 3.564 1 93.56 32 ALA B O 1
ATOM 942 N N . GLY B 1 33 ? 4.703 23.078 4.246 1 87.62 33 GLY B N 1
ATOM 943 C CA . GLY B 1 33 ? 3.57 22.859 5.129 1 87.62 33 GLY B CA 1
ATOM 944 C C . GLY B 1 33 ? 2.301 22.469 4.391 1 87.62 33 GLY B C 1
ATOM 945 O O . GLY B 1 33 ? 1.195 22.688 4.887 1 87.62 33 GLY B O 1
ATOM 946 N N . LEU B 1 34 ? 2.465 22 3.178 1 86.44 34 LEU B N 1
ATOM 947 C CA . LEU B 1 34 ? 1.337 21.594 2.344 1 86.44 34 LEU B CA 1
ATOM 948 C C . LEU B 1 34 ? 1.128 20.078 2.406 1 86.44 34 LEU B C 1
ATOM 950 O O . LEU B 1 34 ? 2.078 19.328 2.625 1 86.44 34 LEU B O 1
ATOM 954 N N . PRO B 1 35 ? -0.115 19.734 2.262 1 82.38 35 PRO B N 1
ATOM 955 C CA . PRO B 1 35 ? -0.387 18.297 2.297 1 82.38 35 PRO B CA 1
ATOM 956 C C . PRO B 1 35 ? 0.127 17.562 1.06 1 82.38 35 PRO B C 1
ATOM 958 O O . PRO B 1 35 ? 0.221 18.156 -0.018 1 82.38 35 PRO B O 1
ATOM 961 N N . THR B 1 36 ? 0.556 16.406 1.256 1 81.88 36 THR B N 1
ATOM 962 C CA . THR B 1 36 ? 0.983 15.562 0.147 1 81.88 36 THR B CA 1
ATOM 963 C C . THR B 1 36 ? -0.145 14.625 -0.288 1 81.88 36 THR B C 1
ATOM 965 O O . THR B 1 36 ? 0.042 13.789 -1.172 1 81.88 36 THR B O 1
ATOM 968 N N . ILE B 1 37 ? -1.375 14.711 0.36 1 73.94 37 ILE B N 1
ATOM 969 C CA . ILE B 1 37 ? -2.547 13.891 0.096 1 73.94 37 ILE B CA 1
ATOM 970 C C . ILE B 1 37 ? -3.627 14.727 -0.587 1 73.94 37 ILE B C 1
ATOM 972 O O . ILE B 1 37 ? -3.631 15.953 -0.478 1 73.94 37 ILE B O 1
ATOM 976 N N . PRO B 1 38 ? -4.375 14.094 -1.43 1 69.31 38 PRO B N 1
ATOM 977 C CA . PRO B 1 38 ? -4.488 12.672 -1.772 1 69.31 38 PRO B CA 1
ATOM 978 C C . PRO B 1 38 ? -3.504 12.25 -2.859 1 69.31 38 PRO B C 1
ATOM 980 O O . PRO B 1 38 ? -2.979 13.094 -3.586 1 69.31 38 PRO B O 1
ATOM 983 N N . SER B 1 39 ? -3.047 10.914 -2.773 1 76.81 39 SER B N 1
ATOM 984 C CA . SER B 1 39 ? -2.373 10.305 -3.912 1 76.81 39 SER B CA 1
ATOM 985 C C . SER B 1 39 ? -3.375 9.641 -4.852 1 76.81 39 SER B C 1
ATOM 987 O O . SER B 1 39 ? -4.449 9.211 -4.426 1 76.81 39 SER B O 1
ATOM 989 N N . THR B 1 40 ? -3.09 9.719 -6.148 1 81.25 40 THR B N 1
ATOM 990 C CA . THR B 1 40 ? -3.955 9.039 -7.105 1 81.25 40 THR B CA 1
ATOM 991 C C . THR B 1 40 ? -3.557 7.57 -7.242 1 81.25 40 THR B C 1
ATOM 993 O O . THR B 1 40 ? -2.432 7.191 -6.906 1 81.25 40 THR B O 1
ATOM 996 N N . ILE B 1 41 ? -4.504 6.754 -7.68 1 81.88 41 ILE B N 1
ATOM 997 C CA . ILE B 1 41 ? -4.215 5.34 -7.914 1 81.88 41 ILE B CA 1
ATOM 998 C C . ILE B 1 41 ? -3.08 5.207 -8.93 1 81.88 41 ILE B C 1
ATOM 1000 O O . ILE B 1 41 ? -2.211 4.344 -8.781 1 81.88 41 ILE B O 1
ATOM 1004 N N . GLU B 1 42 ? -3.176 6.07 -9.906 1 87.56 42 GLU B N 1
ATOM 1005 C CA . GLU B 1 42 ? -2.143 6.047 -10.938 1 87.56 42 GLU B CA 1
ATOM 1006 C C . GLU B 1 42 ? -0.756 6.254 -10.336 1 87.56 42 GLU B C 1
ATOM 1008 O O . GLU B 1 42 ? 0.187 5.535 -10.672 1 87.56 42 GLU B O 1
ATOM 1013 N N . GLU B 1 43 ? -0.621 7.16 -9.453 1 87.94 43 GLU B N 1
ATOM 1014 C CA . GLU B 1 43 ? 0.651 7.422 -8.789 1 87.94 43 GLU B CA 1
ATOM 1015 C C . GLU B 1 43 ? 1.079 6.234 -7.934 1 87.94 43 GLU B C 1
ATOM 1017 O O . GLU B 1 43 ? 2.256 5.867 -7.914 1 87.94 43 GLU B O 1
ATOM 1022 N N . GLU B 1 44 ? 0.16 5.723 -7.207 1 86.19 44 GLU B N 1
ATOM 1023 C CA . GLU B 1 44 ? 0.452 4.586 -6.336 1 86.19 44 GLU B CA 1
ATOM 1024 C C . GLU B 1 44 ? 0.919 3.379 -7.145 1 86.19 44 GLU B C 1
ATOM 1026 O O . GLU B 1 44 ? 1.819 2.65 -6.719 1 86.19 44 GLU B O 1
ATOM 1031 N N . LEU B 1 45 ? 0.334 3.18 -8.328 1 90.5 45 LEU B N 1
ATOM 1032 C CA . LEU B 1 45 ? 0.709 2.072 -9.203 1 90.5 45 LEU B CA 1
ATOM 1033 C C . LEU B 1 45 ? 2.133 2.248 -9.719 1 90.5 45 LEU B C 1
ATOM 1035 O O . LEU B 1 45 ? 2.781 1.273 -10.102 1 90.5 45 LEU B O 1
ATOM 1039 N N . GLU B 1 46 ? 2.582 3.434 -9.609 1 93.12 46 GLU B N 1
ATOM 1040 C CA . GLU B 1 46 ? 3.922 3.709 -10.117 1 93.12 46 GLU B CA 1
ATOM 1041 C C . GLU B 1 46 ? 4.953 3.686 -8.992 1 93.12 46 GLU B C 1
ATOM 1043 O O . GLU B 1 46 ? 6.141 3.447 -9.234 1 93.12 46 GLU B O 1
ATOM 1048 N N . THR B 1 47 ? 4.5 3.871 -7.793 1 93.88 47 THR B N 1
ATOM 1049 C CA . THR B 1 47 ? 5.496 4.176 -6.77 1 93.88 47 THR B CA 1
ATOM 1050 C C . THR B 1 47 ? 5.387 3.199 -5.605 1 93.88 47 THR B C 1
ATOM 1052 O O . THR B 1 47 ? 6.328 3.053 -4.82 1 93.88 47 THR B O 1
ATOM 1055 N N . ASN B 1 48 ? 4.328 2.555 -5.387 1 92.94 48 ASN B N 1
ATOM 1056 C CA . ASN B 1 48 ? 4.121 1.64 -4.27 1 92.94 48 ASN B CA 1
ATOM 1057 C C . ASN B 1 48 ? 4.551 0.219 -4.621 1 92.94 48 ASN B C 1
ATOM 1059 O O . ASN B 1 48 ? 3.867 -0.475 -5.375 1 92.94 48 ASN B O 1
ATOM 1063 N N . PRO B 1 49 ? 5.574 -0.246 -4 1 96.31 49 PRO B N 1
ATOM 1064 C CA . PRO B 1 49 ? 6.102 -1.546 -4.418 1 96.31 49 PRO B CA 1
ATOM 1065 C C . PRO B 1 49 ? 5.129 -2.693 -4.148 1 96.31 49 PRO B C 1
ATOM 1067 O O . PRO B 1 49 ? 5.152 -3.703 -4.859 1 96.31 49 PRO B O 1
ATOM 1070 N N . PHE B 1 50 ? 4.184 -2.566 -3.217 1 95.38 50 PHE B N 1
ATOM 1071 C CA . PHE B 1 50 ? 3.223 -3.619 -2.908 1 95.38 50 PHE B CA 1
ATOM 1072 C C . PHE B 1 50 ? 2.189 -3.754 -4.02 1 95.38 50 PHE B C 1
ATOM 1074 O O . PHE B 1 50 ? 1.591 -4.816 -4.195 1 95.38 50 PHE B O 1
ATOM 1081 N N . MET B 1 51 ? 2.066 -2.664 -4.793 1 94.44 51 MET B N 1
ATOM 1082 C CA . MET B 1 51 ? 1.096 -2.666 -5.883 1 94.44 51 MET B CA 1
ATOM 1083 C C . MET B 1 51 ? 1.744 -3.117 -7.188 1 94.44 51 MET B C 1
ATOM 1085 O O . MET B 1 51 ? 1.069 -3.242 -8.211 1 94.44 51 MET B O 1
ATOM 1089 N N . ARG B 1 52 ? 3.102 -3.41 -7.043 1 95.38 52 ARG B N 1
ATOM 1090 C CA . ARG B 1 52 ? 3.857 -3.648 -8.266 1 95.38 52 ARG B CA 1
ATOM 1091 C C . ARG B 1 52 ? 4.574 -4.992 -8.211 1 95.38 52 ARG B C 1
ATOM 1093 O O . ARG B 1 52 ? 5.461 -5.262 -9.031 1 95.38 52 ARG B O 1
ATOM 1100 N N . VAL B 1 53 ? 4.199 -5.848 -7.352 1 96.31 53 VAL B N 1
ATOM 1101 C CA . VAL B 1 53 ? 4.934 -7.082 -7.098 1 96.31 53 VAL B CA 1
ATOM 1102 C C . VAL B 1 53 ? 4.762 -8.039 -8.281 1 96.31 53 VAL B C 1
ATOM 1104 O O . VAL B 1 53 ? 5.508 -9.008 -8.414 1 96.31 53 VAL B O 1
ATOM 1107 N N . ASP B 1 54 ? 3.744 -7.766 -9.102 1 95.88 54 ASP B N 1
ATOM 1108 C CA . ASP B 1 54 ? 3.502 -8.625 -10.258 1 95.88 54 ASP B CA 1
ATOM 1109 C C . ASP B 1 54 ? 4.434 -8.273 -11.414 1 95.88 54 ASP B C 1
ATOM 1111 O O . ASP B 1 54 ? 4.504 -9 -12.406 1 95.88 54 ASP B O 1
ATOM 1115 N N . LEU B 1 55 ? 5.199 -7.262 -11.312 1 95.5 55 LEU B N 1
ATOM 1116 C CA . LEU B 1 55 ? 6.113 -6.836 -12.367 1 95.5 55 LEU B CA 1
ATOM 1117 C C . LEU B 1 55 ? 7.441 -7.578 -12.266 1 95.5 55 LEU B C 1
ATOM 1119 O O . LEU B 1 55 ? 8.109 -7.531 -11.234 1 95.5 55 LEU B O 1
ATOM 1123 N N . PRO B 1 56 ? 7.863 -8.188 -13.359 1 96.06 56 PRO B N 1
ATOM 1124 C CA . PRO B 1 56 ? 9.117 -8.945 -13.328 1 96.06 56 PRO B CA 1
ATOM 1125 C C . PRO B 1 56 ? 10.312 -8.094 -12.93 1 96.06 56 PRO B C 1
ATOM 1127 O O . PRO B 1 56 ? 11.227 -8.578 -12.25 1 96.06 56 PRO B O 1
ATOM 1130 N N . GLU B 1 57 ? 10.328 -6.879 -13.359 1 95.69 57 GLU B N 1
ATOM 1131 C CA . GLU B 1 57 ? 11.445 -5.992 -13.039 1 95.69 57 GLU B CA 1
ATOM 1132 C C . GLU B 1 57 ? 11.586 -5.797 -11.531 1 95.69 57 GLU B C 1
ATOM 1134 O O . GLU B 1 57 ? 12.695 -5.797 -11 1 95.69 57 GLU B O 1
ATOM 1139 N N . LEU B 1 58 ? 10.492 -5.594 -10.859 1 96.69 58 LEU B N 1
ATOM 1140 C CA . LEU B 1 58 ? 10.523 -5.434 -9.414 1 96.69 58 LEU B CA 1
ATOM 1141 C C . LEU B 1 58 ? 10.914 -6.738 -8.727 1 96.69 58 LEU B C 1
ATOM 1143 O O . LEU B 1 58 ? 11.664 -6.734 -7.754 1 96.69 58 LEU B O 1
ATOM 1147 N N . GLN B 1 59 ? 10.32 -7.84 -9.234 1 97 59 GLN B N 1
ATOM 1148 C CA . GLN B 1 59 ? 10.648 -9.148 -8.695 1 97 59 GLN B CA 1
ATOM 1149 C C . GLN B 1 59 ? 12.156 -9.398 -8.727 1 97 59 GLN B C 1
ATOM 1151 O O . GLN B 1 59 ? 12.742 -9.812 -7.723 1 97 59 GLN B O 1
ATOM 1156 N N . LYS B 1 60 ? 12.719 -9.031 -9.781 1 96.31 60 LYS B N 1
ATOM 1157 C CA . LYS B 1 60 ? 14.156 -9.219 -9.93 1 96.31 60 LYS B CA 1
ATOM 1158 C C . LYS B 1 60 ? 14.93 -8.352 -8.945 1 96.31 60 LYS B C 1
ATOM 1160 O O . LYS B 1 60 ? 15.93 -8.789 -8.375 1 96.31 60 LYS B O 1
ATOM 1165 N N . LEU B 1 61 ? 14.492 -7.191 -8.773 1 96.5 61 LEU B N 1
ATOM 1166 C CA . LEU B 1 61 ? 15.156 -6.254 -7.871 1 96.5 61 LEU B CA 1
ATOM 1167 C C . LEU B 1 61 ? 15.172 -6.793 -6.445 1 96.5 61 LEU B C 1
ATOM 1169 O O . LEU B 1 61 ? 16.125 -6.547 -5.699 1 96.5 61 LEU B O 1
ATOM 1173 N N . VAL B 1 62 ? 14.148 -7.523 -6.109 1 96.75 62 VAL B N 1
ATOM 1174 C CA . VAL B 1 62 ? 14.078 -8.016 -4.734 1 96.75 62 VAL B CA 1
ATOM 1175 C C . VAL B 1 62 ? 14.641 -9.43 -4.664 1 96.75 62 VAL B C 1
ATOM 1177 O O . VAL B 1 62 ? 14.703 -10.023 -3.584 1 96.75 62 VAL B O 1
ATOM 1180 N N . GLY B 1 63 ? 14.992 -10.008 -5.809 1 96.25 63 GLY B N 1
ATOM 1181 C CA . GLY B 1 63 ? 15.742 -11.258 -5.844 1 96.25 63 GLY B CA 1
ATOM 1182 C C . GLY B 1 63 ? 14.859 -12.477 -6.035 1 96.25 63 GLY B C 1
ATOM 1183 O O . GLY B 1 63 ? 15.258 -13.594 -5.699 1 96.25 63 GLY B O 1
ATOM 1184 N N . PHE B 1 64 ? 13.602 -12.273 -6.418 1 96.62 64 PHE B N 1
ATOM 1185 C CA . PHE B 1 64 ? 12.672 -13.383 -6.617 1 96.62 64 PHE B CA 1
ATOM 1186 C C . PHE B 1 64 ? 11.977 -13.266 -7.969 1 96.62 64 PHE B C 1
ATOM 1188 O O . PHE B 1 64 ? 11.82 -12.164 -8.5 1 96.62 64 PHE B O 1
ATOM 1195 N N . ASN B 1 65 ? 11.547 -14.414 -8.492 1 94.94 65 ASN B N 1
ATOM 1196 C CA . ASN B 1 65 ? 10.805 -14.43 -9.742 1 94.94 65 ASN B CA 1
ATOM 1197 C C . ASN B 1 65 ? 9.336 -14.789 -9.523 1 94.94 65 ASN B C 1
ATOM 1199 O O . ASN B 1 65 ? 8.602 -15.031 -10.484 1 94.94 65 ASN B O 1
ATOM 1203 N N . ASP B 1 66 ? 8.898 -14.781 -8.312 1 95.94 66 ASP B N 1
ATOM 1204 C CA . ASP B 1 66 ? 7.52 -15.07 -7.914 1 95.94 66 ASP B CA 1
ATOM 1205 C C . ASP B 1 66 ? 6.906 -13.891 -7.172 1 95.94 66 ASP B C 1
ATOM 1207 O O . ASP B 1 66 ? 7.492 -13.375 -6.219 1 95.94 66 ASP B O 1
ATOM 1211 N N . PRO B 1 67 ? 5.75 -13.516 -7.59 1 96.12 67 PRO B N 1
ATOM 1212 C CA . PRO B 1 67 ? 5.145 -12.32 -7 1 96.12 67 PRO B CA 1
ATOM 1213 C C . PRO B 1 67 ? 4.867 -12.469 -5.508 1 96.12 67 PRO B C 1
ATOM 1215 O O . PRO B 1 67 ? 4.953 -11.492 -4.758 1 96.12 67 PRO B O 1
ATOM 1218 N N . ILE B 1 68 ? 4.566 -13.688 -5.105 1 96.06 68 ILE B N 1
ATOM 1219 C CA . ILE B 1 68 ? 4.266 -13.906 -3.697 1 96.06 68 ILE B CA 1
ATOM 1220 C C . ILE B 1 68 ? 5.555 -13.852 -2.879 1 96.06 68 ILE B C 1
ATOM 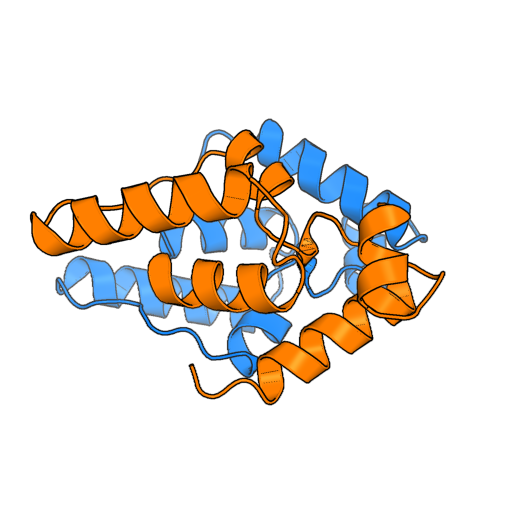1222 O O . ILE B 1 68 ? 5.578 -13.281 -1.785 1 96.06 68 ILE B O 1
ATOM 1226 N N . GLU B 1 69 ? 6.582 -14.383 -3.422 1 97.06 69 GLU B N 1
ATOM 1227 C CA . GLU B 1 69 ? 7.883 -14.289 -2.762 1 97.06 69 GLU B CA 1
ATOM 1228 C C . GLU B 1 69 ? 8.383 -12.852 -2.732 1 97.06 69 GLU B C 1
ATOM 1230 O O . GLU B 1 69 ? 8.969 -12.414 -1.739 1 97.06 69 GLU B O 1
ATOM 1235 N N . ALA B 1 70 ? 8.148 -12.164 -3.834 1 97.31 70 ALA B N 1
ATOM 1236 C CA . ALA B 1 70 ? 8.516 -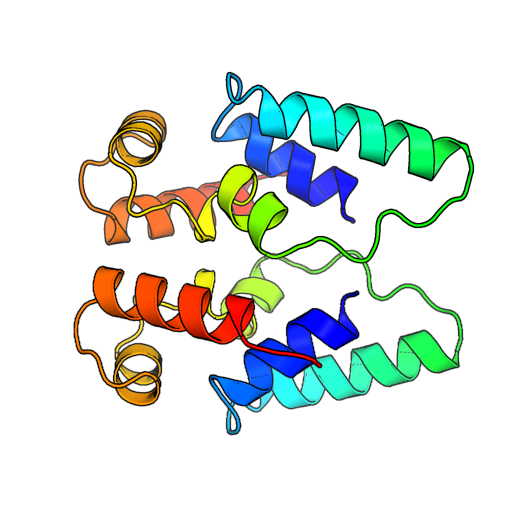10.75 -3.875 1 97.31 70 ALA B CA 1
ATOM 1237 C C . ALA B 1 70 ? 7.766 -9.961 -2.805 1 97.31 70 ALA B C 1
ATOM 1239 O O . ALA B 1 70 ? 8.359 -9.148 -2.094 1 97.31 70 ALA B O 1
ATOM 1240 N N . LEU B 1 71 ? 6.453 -10.258 -2.674 1 96.88 71 LEU B N 1
ATOM 1241 C CA . LEU B 1 71 ? 5.648 -9.594 -1.655 1 96.88 71 LEU B CA 1
ATOM 1242 C C . LEU B 1 71 ? 6.207 -9.859 -0.261 1 96.88 71 LEU B C 1
ATOM 1244 O O . LEU B 1 71 ? 6.398 -8.922 0.524 1 96.88 71 LEU B O 1
ATOM 1248 N N . ARG B 1 72 ? 6.57 -11.031 0.006 1 96.31 72 ARG B N 1
ATOM 1249 C CA . ARG B 1 72 ? 7.09 -11.414 1.314 1 96.31 72 ARG B CA 1
ATOM 1250 C C . ARG B 1 72 ? 8.43 -10.742 1.593 1 96.31 72 ARG B C 1
ATOM 1252 O O . ARG B 1 72 ? 8.688 -10.297 2.715 1 96.31 72 ARG B O 1
ATOM 1259 N N . GLU B 1 73 ? 9.195 -10.695 0.59 1 97.31 73 GLU B N 1
ATOM 1260 C CA . GLU B 1 73 ? 10.5 -10.07 0.749 1 97.31 73 GLU B CA 1
ATOM 1261 C C . GLU B 1 73 ? 10.367 -8.57 0.998 1 97.31 73 GLU B C 1
ATOM 1263 O O . GLU B 1 73 ? 11.062 -8.008 1.847 1 97.31 73 GLU B O 1
ATOM 1268 N N . ILE B 1 74 ? 9.492 -7.9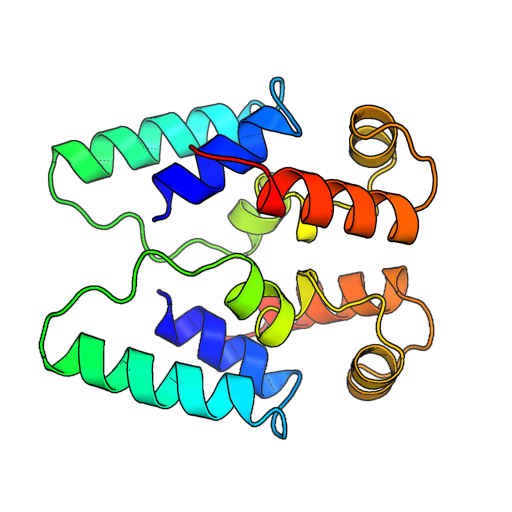1 0.296 1 96.75 74 ILE B N 1
ATOM 1269 C CA . ILE B 1 74 ? 9.273 -6.48 0.481 1 96.75 74 ILE B CA 1
ATOM 1270 C C . ILE B 1 74 ? 8.727 -6.215 1.885 1 96.75 74 ILE B C 1
ATOM 1272 O O . ILE B 1 74 ? 9.148 -5.266 2.551 1 96.75 74 ILE B O 1
ATOM 1276 N N . ARG B 1 75 ? 7.828 -7.066 2.385 1 95.19 75 ARG B N 1
ATOM 1277 C CA . ARG B 1 75 ? 7.324 -6.949 3.748 1 95.19 75 ARG B CA 1
ATOM 1278 C C . ARG B 1 75 ? 8.453 -7.055 4.762 1 95.19 75 ARG B C 1
ATOM 1280 O O . ARG B 1 75 ? 8.523 -6.262 5.707 1 95.19 75 ARG B O 1
ATOM 1287 N N . LYS B 1 76 ? 9.273 -8.016 4.516 1 95.5 76 LYS B N 1
ATOM 1288 C CA . LYS B 1 76 ? 10.406 -8.227 5.406 1 95.5 76 LYS B CA 1
ATOM 1289 C C . LYS B 1 76 ? 11.328 -7.008 5.43 1 95.5 76 LYS B C 1
ATOM 1291 O O . LYS B 1 76 ? 11.766 -6.574 6.496 1 95.5 76 LYS B O 1
ATOM 1296 N N . ARG B 1 77 ? 11.625 -6.504 4.301 1 95.31 77 ARG B N 1
ATOM 1297 C CA . ARG B 1 77 ? 12.477 -5.32 4.203 1 95.31 77 ARG B CA 1
ATOM 1298 C C . ARG B 1 77 ? 11.844 -4.133 4.922 1 95.31 77 ARG B C 1
ATOM 1300 O O . ARG B 1 77 ? 12.531 -3.375 5.609 1 95.31 77 ARG B O 1
ATOM 1307 N N . LYS B 1 78 ? 10.586 -4.051 4.688 1 93.62 78 LYS B N 1
ATOM 1308 C CA . LYS B 1 78 ? 9.883 -2.947 5.34 1 93.62 78 LYS B CA 1
ATOM 1309 C C . LYS B 1 78 ? 9.906 -3.105 6.855 1 93.62 78 LYS B C 1
ATOM 1311 O O . LYS B 1 78 ? 10.102 -2.131 7.586 1 93.62 78 LYS B O 1
ATOM 1316 N N . ASP B 1 79 ? 9.719 -4.277 7.324 1 92.38 79 ASP B N 1
ATOM 1317 C CA . ASP B 1 79 ? 9.742 -4.566 8.75 1 92.38 79 ASP B CA 1
ATOM 1318 C C . ASP B 1 79 ? 11.102 -4.23 9.359 1 92.38 79 ASP B C 1
ATOM 1320 O O . ASP B 1 79 ? 11.188 -3.838 10.523 1 92.38 79 ASP B O 1
ATOM 1324 N N . ASN B 1 80 ? 12.117 -4.316 8.602 1 92.62 80 ASN B N 1
ATOM 1325 C CA . ASN B 1 80 ? 13.477 -4.121 9.102 1 92.62 80 ASN B CA 1
ATOM 1326 C C . ASN B 1 80 ? 13.984 -2.713 8.797 1 92.62 80 ASN B C 1
ATOM 1328 O O . ASN B 1 80 ? 15.062 -2.326 9.25 1 92.62 80 ASN B O 1
ATOM 1332 N N . TRP B 1 81 ? 13.219 -2.117 8.016 1 90.69 81 TRP B N 1
ATOM 1333 C CA . TRP B 1 81 ? 13.641 -0.786 7.598 1 90.69 81 TRP B CA 1
ATOM 1334 C C . TRP B 1 81 ? 13.453 0.225 8.727 1 90.69 81 TRP B C 1
ATOM 1336 O O . TRP B 1 81 ? 12.391 0.292 9.336 1 90.69 81 TRP B O 1
ATOM 1346 N N . ARG B 1 82 ? 14.477 1.147 9.172 1 78.75 82 ARG B N 1
ATOM 1347 C CA . ARG B 1 82 ? 14.516 2.09 10.281 1 78.75 82 ARG B CA 1
ATOM 1348 C C . ARG B 1 82 ? 14.461 3.529 9.781 1 78.75 82 ARG B C 1
ATOM 1350 O O . ARG B 1 82 ? 14.953 4.445 10.453 1 78.75 82 ARG B O 1
ATOM 1357 N N . GLY B 1 83 ? 14.016 3.65 8.477 1 74.31 83 GLY B N 1
ATOM 1358 C CA . GLY B 1 83 ? 14.008 5.02 7.992 1 74.31 83 GLY B CA 1
ATOM 1359 C C . GLY B 1 83 ? 13 5.902 8.703 1 74.31 83 GLY B C 1
ATOM 1360 O O . GLY B 1 83 ? 12.164 5.414 9.461 1 74.31 83 GLY B O 1
#

Radius of gyration: 15.44 Å; Cα contacts (8 Å, |Δi|>4): 190; chains: 2; bounding box: 32×42×30 Å

Solvent-accessible surface area (backbone atoms only — not comparable to full-atom values): 9295 Å² total; per-residue (Å²): 91,68,48,58,54,42,51,53,31,33,74,64,42,72,80,40,61,65,38,52,50,49,38,54,50,36,50,50,26,52,75,69,72,40,75,71,64,74,77,52,62,72,54,41,57,65,41,36,58,62,68,32,27,78,37,66,70,53,11,51,63,71,72,30,94,39,42,64,57,25,47,52,50,52,52,51,50,53,66,69,52,85,123,90,71,50,58,54,42,52,54,32,33,74,64,41,73,80,40,61,66,38,52,51,50,36,54,51,37,50,50,27,51,76,70,71,42,75,70,64,76,78,51,61,72,54,41,57,67,42,35,60,62,67,33,28,80,37,67,72,53,10,53,63,70,72,28,92,39,42,65,56,24,46,52,49,53,51,52,49,53,65,68,54,84,122

InterPro domains:
  IPR032282 Hydroxyacylglutathione hydrolase, C-terminal domain [PF16123] (1-81)
  IPR036866 Ribonuclease Z/Hydroxyacylglutathione hydrolase-like [G3DSA:3.60.15.10] (1-83)
  IPR036866 Ribonuclease Z/Hydroxyacylglutathione hydrolase-like [SSF56281] (1-81)

Organism: Citrus sinensis (NCBI:txid2711)

Secondary structure (DSSP, 8-state):
-HHHHHHHHHHH-TT-HHHHHHHHHHHHHHHTT----PPPHHHHHHH-GGG-TTSHHHHHHHT-SSHHHHHHHHHHHHHH---/-HHHHHHHHHHH-TT-HHHHHHHHHHHHHHHTT----PPPHHHHHHH-GGG-TTSHHHHHHHT-SSHHHHHHHHHHHHHH---

pLDDT: mean 92.0, std 6.62, range [69.06, 97.38]

Sequence (166 aa):
YTVKNLLFALTVEPSNVKLQQKLAWAQNQRQAGLPTIPSTIEEELETNPFMRVDLPELQKLVGFNDPIEALREIRKRKDNWRGYTVKNLLFALTVEPSNVKLQQKLAWAQNQRQAGLPTIPSTIEEELETNPFMRVDLPELQKLVGFNDPIEALREIRKRKDNWRG

Foldseek 3Di:
DQLVQLVLLCVLVVPQVLSVVLNVVCVVCVVVVHDSDDDDPVSCCRRPVLNVLCPCVSCVSLPHRDSVVSNVSSVVSVVPPPD/DQLVQLVLLCVLVVPQPLSVVLNVVCVVCVVVVHDSDDDDPVSCCRRPVLNVLCPCVSCVSLPHRDSVVSNVSSVVSVVPPPD